Protein AF-A0A2M7B3S6-F1 (afdb_monomer_lite)

pLDDT: mean 76.71, std 10.82, range [38.25, 87.56]

Foldseek 3Di:
DPVCQVVQQPDDPVLLVLLLVLLLQLLLVLLVVLVVLLVVPPVSVVCLVVVLLVSLVVSLVRSCVSSVNRDDPVSLVSSLVSNVNSNVVSLVVCVVVVVPSSNVSSVSSNVNSSVSSSCSSVVPDPPD

Structure (mmCIF, N/CA/C/O backbone):
data_AF-A0A2M7B3S6-F1
#
_entry.id   AF-A0A2M7B3S6-F1
#
loop_
_atom_site.group_PDB
_atom_site.id
_atom_site.type_symbol
_atom_site.label_atom_id
_atom_site.label_alt_id
_atom_site.label_comp_id
_atom_site.label_asym_id
_atom_site.label_entity_id
_atom_site.label_seq_id
_atom_site.pdbx_PDB_ins_code
_atom_site.Cartn_x
_atom_site.Cartn_y
_atom_site.Cartn_z
_atom_site.occupancy
_atom_site.B_iso_or_equiv
_atom_site.auth_seq_id
_atom_site.auth_comp_id
_atom_site.auth_asym_id
_atom_site.auth_atom_id
_atom_site.pdbx_PDB_model_num
ATOM 1 N N . MET A 1 1 ? -2.673 -8.991 32.891 1.00 49.03 1 MET A N 1
ATOM 2 C CA . MET A 1 1 ? -3.238 -7.813 32.187 1.00 49.03 1 MET A CA 1
ATOM 3 C C . MET A 1 1 ? -3.797 -8.176 30.794 1.00 49.03 1 MET A C 1
ATOM 5 O O . MET A 1 1 ? -3.369 -7.618 29.796 1.00 49.03 1 MET A O 1
ATOM 9 N N . ARG A 1 2 ? -4.756 -9.117 30.692 1.00 52.09 2 ARG A N 1
ATOM 10 C CA . ARG A 1 2 ? -5.416 -9.513 29.417 1.00 52.09 2 ARG A CA 1
ATOM 11 C C . ARG A 1 2 ? -6.879 -9.041 29.302 1.00 52.09 2 ARG A C 1
ATOM 13 O O . ARG A 1 2 ? -7.454 -9.096 28.224 1.00 52.09 2 ARG A O 1
ATOM 20 N N . GLY A 1 3 ? -7.470 -8.538 30.391 1.00 48.94 3 GLY A N 1
ATOM 21 C CA . GLY A 1 3 ? -8.892 -8.164 30.457 1.00 48.94 3 GLY A CA 1
ATOM 22 C C . GLY A 1 3 ? -9.276 -6.862 29.741 1.00 48.94 3 GLY A C 1
ATOM 23 O O . GLY A 1 3 ? -10.444 -6.673 29.432 1.00 48.94 3 GLY A O 1
ATOM 24 N N . GLN A 1 4 ? -8.315 -5.990 29.423 1.00 52.47 4 GLN A N 1
ATOM 25 C CA . GLN A 1 4 ? -8.583 -4.697 28.772 1.00 52.47 4 GLN A CA 1
ATOM 26 C C . GLN A 1 4 ? -8.676 -4.782 27.237 1.00 52.47 4 GLN A C 1
ATOM 28 O O . GLN A 1 4 ? -9.181 -3.859 26.610 1.00 52.47 4 GLN A O 1
ATOM 33 N N . GLN A 1 5 ? -8.249 -5.888 26.608 1.00 51.62 5 GLN A N 1
ATOM 34 C CA . GLN A 1 5 ? -8.306 -6.028 25.142 1.00 51.62 5 GLN A CA 1
ATOM 35 C C . GLN A 1 5 ? -9.747 -6.049 24.607 1.00 51.62 5 GLN A C 1
ATOM 37 O O . GLN A 1 5 ? -9.999 -5.505 23.537 1.00 51.62 5 GLN A O 1
ATOM 42 N N . LYS A 1 6 ? -10.710 -6.571 25.384 1.00 49.41 6 LYS A N 1
ATOM 43 C CA . LYS A 1 6 ? -12.136 -6.568 25.013 1.00 49.41 6 LYS A CA 1
ATOM 44 C C . LYS A 1 6 ? -12.775 -5.171 24.997 1.00 49.41 6 LYS A C 1
ATOM 46 O O . LYS A 1 6 ? -13.822 -5.014 24.389 1.00 49.41 6 LYS A O 1
ATOM 51 N N . ILE A 1 7 ? -12.163 -4.167 25.632 1.00 50.94 7 ILE A N 1
ATOM 52 C CA . ILE A 1 7 ? -12.703 -2.795 25.686 1.00 50.94 7 ILE A CA 1
ATOM 53 C C . ILE A 1 7 ? -12.396 -2.026 24.383 1.00 50.94 7 ILE A C 1
ATOM 55 O O . ILE A 1 7 ? -13.094 -1.073 24.052 1.00 50.94 7 ILE A O 1
ATOM 59 N N . PHE A 1 8 ? -11.395 -2.458 23.602 1.00 53.97 8 PHE A N 1
ATOM 60 C CA . PHE A 1 8 ? -10.968 -1.762 22.380 1.00 53.97 8 PHE A CA 1
ATOM 61 C C . PHE A 1 8 ? -11.493 -2.364 21.071 1.00 53.97 8 PHE A C 1
ATOM 63 O O . PHE A 1 8 ? -11.365 -1.703 20.043 1.00 53.97 8 PHE A O 1
ATOM 70 N N . ASP A 1 9 ? -12.090 -3.561 21.083 1.00 58.88 9 ASP A N 1
ATOM 71 C CA . ASP A 1 9 ? -12.734 -4.152 19.902 1.00 58.88 9 ASP A CA 1
ATOM 72 C C . ASP A 1 9 ? -14.126 -3.534 19.704 1.00 58.88 9 ASP A C 1
ATOM 74 O O . ASP A 1 9 ? -15.139 -4.005 20.213 1.00 58.88 9 ASP A O 1
ATOM 78 N N . THR A 1 10 ? -14.168 -2.436 18.951 1.00 70.12 10 THR A N 1
ATOM 79 C CA . THR A 1 10 ? -15.419 -1.769 18.531 1.00 70.12 10 THR A CA 1
ATOM 80 C C . THR A 1 10 ? -15.876 -2.208 17.139 1.00 70.12 10 THR A C 1
ATOM 82 O O . THR A 1 10 ? -16.880 -1.701 16.631 1.00 70.12 10 THR A O 1
ATOM 85 N N . ALA A 1 11 ? -15.139 -3.126 16.507 1.00 67.50 11 ALA A N 1
ATOM 86 C CA . ALA A 1 11 ? -15.418 -3.630 15.170 1.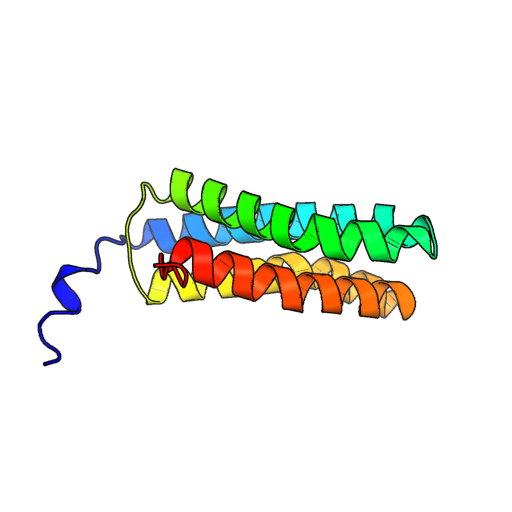00 67.50 11 ALA A CA 1
ATOM 87 C C . ALA A 1 11 ? -16.611 -4.589 15.153 1.00 67.50 11 ALA A C 1
ATOM 89 O O . ALA A 1 11 ? -16.719 -5.498 15.976 1.00 67.50 11 ALA A O 1
ATOM 90 N N . GLN A 1 12 ? -17.485 -4.405 14.174 1.00 79.38 12 GLN A N 1
ATOM 91 C CA . GLN A 1 12 ? -18.585 -5.310 13.871 1.00 79.38 12 GLN A CA 1
ATOM 92 C C . GLN A 1 12 ? -18.214 -6.214 12.693 1.00 79.38 12 GLN A C 1
ATOM 94 O O . GLN A 1 12 ? -17.283 -5.934 11.941 1.00 79.38 12 GLN A O 1
ATOM 99 N N . TRP A 1 13 ? -18.938 -7.321 12.518 1.00 78.44 13 TRP A N 1
ATOM 100 C CA . TRP A 1 13 ? -18.610 -8.334 11.508 1.00 78.44 13 TRP A CA 1
ATOM 101 C C . TRP A 1 13 ? -18.582 -7.773 10.071 1.00 78.44 13 TRP A C 1
ATOM 103 O O . TRP A 1 13 ? -17.732 -8.164 9.275 1.00 78.44 13 TRP A O 1
ATOM 113 N N . TYR A 1 14 ? -19.449 -6.805 9.752 1.00 80.25 14 TYR A N 1
ATOM 114 C CA . TYR A 1 14 ? -19.481 -6.147 8.439 1.00 80.25 14 TYR A CA 1
ATOM 115 C C . TYR A 1 14 ? -18.283 -5.227 8.190 1.00 80.25 14 TYR A C 1
ATOM 117 O O . TYR A 1 14 ? -17.913 -5.023 7.035 1.00 80.25 14 TYR A O 1
ATOM 125 N N . ASP A 1 15 ? -17.634 -4.714 9.237 1.00 80.31 15 ASP A N 1
ATOM 126 C CA . ASP A 1 15 ? -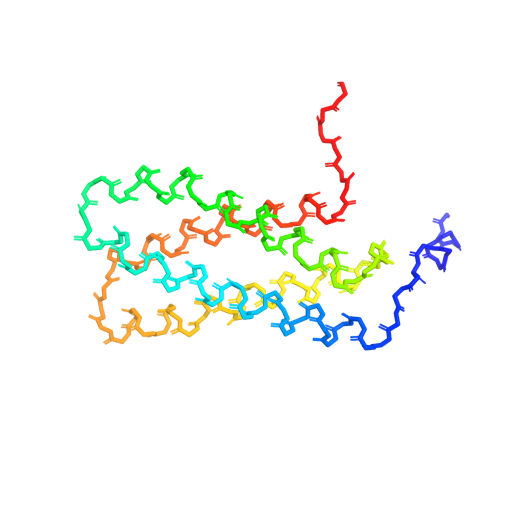16.464 -3.847 9.078 1.00 80.31 15 ASP A CA 1
ATOM 127 C C . ASP A 1 15 ? -15.271 -4.631 8.506 1.00 80.31 15 ASP A C 1
ATOM 129 O O . ASP A 1 15 ? -14.477 -4.084 7.745 1.00 80.31 15 ASP A O 1
ATOM 133 N N . TYR A 1 16 ? -15.173 -5.933 8.795 1.00 78.56 16 TYR A N 1
ATOM 134 C CA . TYR A 1 16 ? -14.158 -6.806 8.197 1.00 78.56 16 TYR A CA 1
ATOM 135 C C . TYR A 1 16 ? -14.362 -6.956 6.691 1.00 78.56 16 TYR A C 1
ATOM 137 O O . TYR A 1 16 ? -13.405 -6.842 5.928 1.00 78.56 16 TYR A O 1
ATOM 145 N N . LEU A 1 17 ? -15.609 -7.168 6.256 1.00 85.19 17 LEU A N 1
ATOM 146 C CA . LEU A 1 17 ? -15.933 -7.318 4.839 1.00 85.19 17 LEU A CA 1
ATOM 147 C C . LEU A 1 17 ? -15.739 -5.997 4.085 1.00 85.19 17 LEU A C 1
ATOM 149 O O . LEU A 1 17 ? -15.100 -5.977 3.037 1.00 85.19 17 LEU A O 1
ATOM 153 N N . LEU A 1 18 ? -16.223 -4.883 4.641 1.00 84.56 18 LEU A N 1
ATOM 154 C CA . LEU A 1 18 ? -16.043 -3.555 4.050 1.00 84.56 18 LEU A CA 1
ATOM 155 C C . LEU A 1 18 ? -14.566 -3.156 3.989 1.00 84.56 18 LEU A C 1
ATOM 157 O O . LEU A 1 18 ? -14.096 -2.703 2.947 1.00 84.56 18 LEU A O 1
ATOM 161 N N . GLY A 1 19 ? -13.824 -3.359 5.081 1.00 82.12 19 GLY A N 1
ATOM 162 C CA . GLY A 1 19 ? -12.389 -3.098 5.136 1.00 82.12 19 GLY A CA 1
ATOM 163 C C . GLY A 1 19 ? -11.624 -3.928 4.111 1.00 82.12 19 GLY A C 1
ATOM 164 O O . GLY A 1 19 ? -10.771 -3.388 3.412 1.00 82.12 19 GLY A O 1
ATOM 165 N N . PHE A 1 20 ? -11.974 -5.208 3.967 1.00 84.62 20 PHE A N 1
ATOM 166 C CA . PHE A 1 20 ? -11.370 -6.100 2.985 1.00 84.62 20 PHE A CA 1
ATOM 167 C C . PHE A 1 20 ? -11.646 -5.654 1.546 1.00 84.62 20 PHE A C 1
ATOM 169 O O . PHE A 1 20 ? -10.719 -5.500 0.757 1.00 84.62 20 PHE A O 1
ATOM 176 N N . VAL A 1 21 ? -12.909 -5.398 1.199 1.00 86.94 21 VAL A N 1
ATOM 177 C CA . VAL A 1 21 ? -13.292 -5.016 -0.167 1.00 86.94 21 VAL A CA 1
ATOM 178 C C . VAL A 1 21 ? -12.664 -3.679 -0.554 1.00 86.94 21 VAL A C 1
ATOM 180 O O . VAL A 1 21 ? -12.063 -3.569 -1.619 1.00 86.94 21 VAL A O 1
ATOM 183 N N . VAL A 1 22 ? -12.733 -2.672 0.318 1.00 87.25 22 VAL A N 1
ATOM 184 C CA . VAL A 1 22 ? -12.186 -1.338 0.030 1.00 87.25 22 VAL A CA 1
ATOM 185 C C . VAL A 1 22 ? -10.663 -1.373 -0.066 1.00 87.25 22 VAL A C 1
ATOM 187 O O . VAL A 1 22 ? -10.101 -0.826 -1.014 1.00 87.25 22 VAL A O 1
ATOM 190 N N . ALA A 1 23 ? -9.984 -2.033 0.875 1.00 85.31 23 ALA A N 1
ATOM 191 C CA . ALA A 1 23 ? -8.528 -2.147 0.850 1.00 85.31 23 ALA A CA 1
ATOM 192 C C . ALA A 1 23 ? -8.034 -2.940 -0.364 1.00 85.31 23 ALA A C 1
ATOM 194 O O . ALA A 1 23 ? -7.078 -2.523 -1.015 1.00 85.31 23 ALA A O 1
ATOM 195 N N . GLY A 1 24 ? -8.704 -4.050 -0.686 1.00 84.31 24 GLY A N 1
ATOM 196 C CA . GLY A 1 24 ? -8.377 -4.885 -1.835 1.00 84.31 24 GLY A CA 1
ATOM 197 C C . GLY A 1 24 ? -8.563 -4.144 -3.153 1.00 84.31 24 GLY A C 1
ATOM 198 O O . GLY A 1 24 ? -7.647 -4.126 -3.971 1.00 84.31 24 GLY A O 1
ATOM 199 N N . LEU A 1 25 ? -9.694 -3.455 -3.334 1.00 87.56 25 LEU A N 1
ATOM 200 C CA . LEU A 1 25 ? -9.951 -2.659 -4.537 1.00 87.56 25 LEU A CA 1
ATOM 201 C C . LEU A 1 25 ? -8.954 -1.507 -4.686 1.00 87.56 25 LEU A C 1
ATOM 203 O O . LEU A 1 25 ? -8.381 -1.332 -5.759 1.00 87.56 25 LEU A O 1
ATOM 207 N N . LEU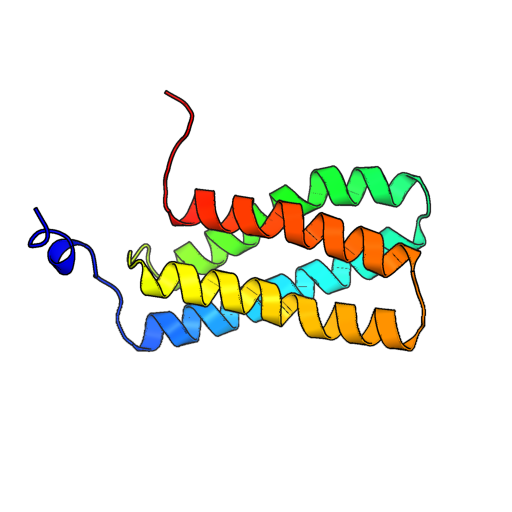 A 1 26 ? -8.697 -0.745 -3.620 1.00 86.50 26 LEU A N 1
ATOM 208 C CA . LEU A 1 26 ? -7.738 0.360 -3.680 1.00 86.50 26 LEU A CA 1
ATOM 209 C C . LEU A 1 26 ? -6.309 -0.131 -3.915 1.00 86.50 26 LEU A C 1
ATOM 211 O O . LEU A 1 26 ? -5.560 0.510 -4.649 1.00 86.50 26 LEU A O 1
ATOM 215 N N . SER A 1 27 ? -5.928 -1.267 -3.329 1.00 83.50 27 SER A N 1
ATOM 216 C CA . SER A 1 27 ? -4.615 -1.862 -3.568 1.00 83.50 27 SER A CA 1
ATOM 217 C C . SER A 1 27 ? -4.478 -2.409 -4.987 1.00 83.50 27 SER A C 1
ATOM 219 O O . SER A 1 27 ? -3.414 -2.258 -5.586 1.00 83.50 27 SER A O 1
ATOM 221 N N . LEU A 1 28 ? -5.547 -2.965 -5.562 1.00 85.75 28 LEU A N 1
ATOM 222 C CA . LEU A 1 28 ? -5.576 -3.385 -6.961 1.00 85.75 28 LEU A CA 1
ATOM 223 C C . LEU A 1 28 ? -5.407 -2.185 -7.894 1.00 85.75 28 LEU A C 1
ATOM 225 O O . LEU A 1 28 ? -4.564 -2.224 -8.787 1.00 85.75 28 LEU A O 1
ATOM 229 N N . VAL A 1 29 ? -6.137 -1.092 -7.652 1.00 86.56 29 VAL A N 1
ATOM 230 C CA . VAL A 1 29 ? -5.995 0.153 -8.424 1.00 86.56 29 VAL A CA 1
ATOM 231 C C . VAL A 1 29 ? -4.576 0.708 -8.296 1.00 86.56 29 VAL A C 1
ATOM 233 O O . VAL A 1 29 ? -3.937 0.991 -9.306 1.00 86.56 29 VAL A O 1
ATOM 236 N N . ALA A 1 30 ? -4.043 0.804 -7.076 1.00 83.12 30 ALA A N 1
ATOM 237 C CA . ALA A 1 30 ? -2.682 1.280 -6.839 1.00 83.12 30 ALA A CA 1
ATOM 238 C C . ALA A 1 30 ? -1.630 0.390 -7.523 1.00 83.12 30 ALA A C 1
ATOM 240 O O . ALA A 1 30 ? -0.703 0.900 -8.144 1.00 83.12 30 ALA A O 1
ATOM 241 N N . SER A 1 31 ? -1.803 -0.930 -7.479 1.00 77.75 31 SER A N 1
ATOM 242 C CA . SER A 1 31 ? -0.943 -1.895 -8.173 1.00 77.75 31 SER A CA 1
ATOM 243 C C . SER A 1 31 ? -1.028 -1.761 -9.695 1.00 77.75 31 SER A C 1
ATOM 245 O O . SER A 1 31 ? -0.016 -1.863 -10.384 1.00 77.75 31 SER A O 1
ATOM 247 N N . GLY A 1 32 ? -2.219 -1.480 -10.229 1.00 79.00 32 GLY A N 1
ATOM 248 C CA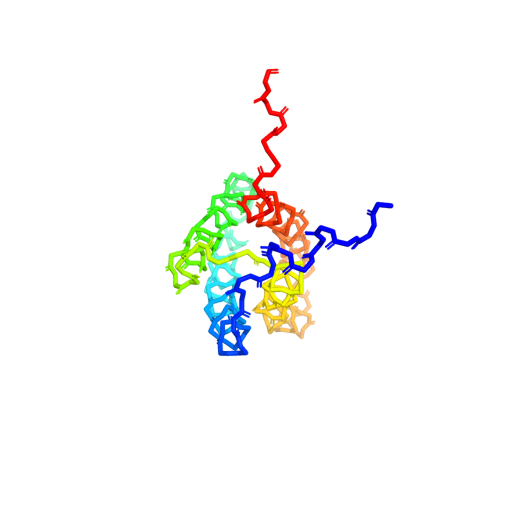 . GLY A 1 32 ? -2.416 -1.158 -11.640 1.00 79.00 32 GLY A CA 1
ATOM 249 C C . GLY A 1 32 ? -1.656 0.104 -12.053 1.00 79.00 32 GLY A C 1
ATOM 250 O O . GLY A 1 32 ? -1.001 0.113 -13.091 1.00 79.00 32 GLY A O 1
ATOM 251 N N . LEU A 1 33 ? -1.641 1.140 -11.206 1.00 79.75 33 LEU A N 1
ATOM 252 C CA . LEU A 1 33 ? -0.853 2.355 -11.452 1.00 79.75 33 LEU A CA 1
ATOM 253 C C . LEU A 1 33 ? 0.654 2.069 -11.526 1.00 79.75 33 LEU A C 1
ATOM 255 O O . LEU A 1 33 ? 1.347 2.651 -12.359 1.00 79.75 33 LEU A O 1
ATOM 259 N N . VAL A 1 34 ? 1.162 1.117 -10.735 1.00 75.44 34 VAL A N 1
ATOM 260 C CA . VAL A 1 34 ? 2.570 0.680 -10.805 1.00 75.44 34 VAL A CA 1
ATOM 261 C C . VAL A 1 34 ? 2.905 0.054 -12.168 1.00 75.44 34 VAL A C 1
ATOM 263 O O . VAL A 1 34 ? 4.072 0.035 -12.551 1.00 75.44 34 VAL A O 1
ATOM 266 N N . ILE A 1 35 ? 1.928 -0.461 -12.931 1.00 73.50 35 ILE A N 1
ATOM 267 C CA . ILE A 1 35 ? 2.165 -0.983 -14.295 1.00 73.50 35 ILE A CA 1
ATOM 268 C C . ILE A 1 35 ? 2.557 0.163 -15.228 1.00 73.50 35 ILE A C 1
ATOM 270 O O . ILE A 1 35 ? 3.567 0.073 -15.922 1.00 73.50 35 ILE A O 1
ATOM 274 N N . PHE A 1 36 ? 1.813 1.268 -15.182 1.00 74.31 36 PHE A N 1
ATOM 275 C CA . PHE A 1 36 ? 2.097 2.445 -16.003 1.00 74.31 36 PHE A CA 1
ATOM 276 C C . PHE A 1 36 ? 3.444 3.082 -15.652 1.00 74.31 36 PHE A C 1
ATOM 278 O O . PHE A 1 36 ? 4.165 3.523 -16.541 1.00 74.31 36 PHE A O 1
ATOM 285 N N . VAL A 1 37 ? 3.816 3.079 -14.369 1.00 71.56 37 VAL A N 1
ATOM 286 C CA . VAL A 1 37 ? 5.106 3.612 -13.904 1.00 71.56 37 VAL A CA 1
ATOM 287 C C . VAL A 1 37 ? 6.284 2.726 -14.327 1.00 71.56 37 VAL A C 1
ATOM 289 O O . VAL A 1 37 ? 7.345 3.247 -14.673 1.00 71.56 37 VAL A O 1
ATOM 292 N N . GLY A 1 38 ? 6.104 1.400 -14.352 1.00 65.44 38 GLY A N 1
ATOM 293 C CA . GLY A 1 38 ? 7.140 0.452 -14.781 1.00 65.44 38 GLY A CA 1
ATOM 294 C C . GLY A 1 38 ? 7.576 0.638 -16.241 1.00 65.44 38 GLY A C 1
ATOM 295 O O . GLY A 1 38 ? 8.745 0.432 -16.559 1.00 65.44 38 GLY A O 1
ATOM 296 N N . GLY A 1 39 ? 6.676 1.114 -17.109 1.00 66.62 39 GLY A N 1
ATOM 297 C CA . GLY A 1 39 ? 6.969 1.379 -18.524 1.00 66.62 39 GLY A CA 1
ATOM 298 C C . GLY A 1 39 ? 7.891 2.578 -18.788 1.00 66.62 39 GLY A C 1
ATOM 299 O O . GLY A 1 39 ? 8.396 2.720 -19.897 1.00 66.62 39 GLY A O 1
ATOM 300 N N . ILE A 1 40 ? 8.142 3.432 -17.788 1.00 67.12 40 ILE A N 1
ATOM 301 C CA . ILE A 1 40 ? 8.916 4.683 -17.929 1.00 67.12 40 ILE A CA 1
ATOM 302 C C . ILE A 1 40 ? 10.435 4.438 -17.732 1.00 67.12 40 ILE A C 1
ATOM 304 O O . ILE A 1 40 ? 11.256 5.345 -17.866 1.00 67.12 40 ILE A O 1
ATOM 308 N N . GLY A 1 41 ? 10.852 3.205 -17.422 1.00 67.88 41 GLY A N 1
ATOM 309 C CA . GLY A 1 41 ? 12.265 2.851 -17.242 1.00 67.88 41 GLY A CA 1
ATOM 310 C C . GLY A 1 41 ? 12.862 3.392 -15.933 1.00 67.88 41 GLY A C 1
ATOM 311 O O . GLY A 1 41 ? 12.227 3.333 -14.882 1.00 67.88 41 GLY A O 1
ATOM 312 N N . PHE A 1 42 ? 14.099 3.908 -15.964 1.00 67.38 42 PHE A N 1
ATOM 313 C CA . PHE A 1 42 ? 14.864 4.306 -14.763 1.00 67.38 42 PHE A CA 1
ATOM 314 C C . PHE A 1 42 ? 14.153 5.352 -13.875 1.00 67.38 42 PHE A C 1
ATOM 316 O O . PHE A 1 42 ? 14.281 5.326 -12.652 1.00 67.38 42 PHE A O 1
ATOM 323 N N . ILE A 1 43 ? 13.333 6.228 -14.461 1.00 75.56 43 ILE A N 1
ATOM 324 C CA . ILE A 1 43 ? 12.550 7.237 -13.722 1.00 75.56 43 ILE A CA 1
ATOM 325 C C . ILE A 1 43 ? 11.433 6.587 -12.884 1.00 75.56 43 ILE A C 1
ATOM 327 O O . ILE A 1 43 ? 11.049 7.112 -11.835 1.00 75.56 43 ILE A O 1
ATOM 331 N N . GLY A 1 44 ? 10.954 5.407 -13.290 1.00 74.62 44 GLY A N 1
ATOM 332 C CA . GLY A 1 44 ? 9.919 4.663 -12.577 1.00 74.62 44 GLY A CA 1
ATOM 333 C C . GLY A 1 44 ? 10.311 4.309 -11.138 1.00 74.62 44 GLY A C 1
ATOM 334 O O . GLY A 1 44 ? 9.456 4.332 -10.254 1.00 74.62 44 GLY A O 1
ATOM 335 N N . TRP A 1 45 ? 11.600 4.063 -10.865 1.00 74.69 45 TRP A N 1
ATOM 336 C CA . TRP A 1 45 ? 12.111 3.733 -9.522 1.00 74.69 45 TRP A CA 1
ATOM 337 C C . TRP A 1 45 ? 11.838 4.848 -8.514 1.00 74.69 45 TRP A C 1
ATOM 339 O O . TRP A 1 45 ? 11.338 4.580 -7.422 1.00 74.69 45 TRP A O 1
ATOM 349 N N . PHE A 1 46 ? 12.078 6.103 -8.898 1.00 78.88 46 PHE A N 1
ATOM 350 C CA . PHE A 1 46 ? 11.818 7.255 -8.034 1.00 78.88 46 PHE A CA 1
ATOM 351 C C . PHE A 1 46 ? 10.319 7.426 -7.757 1.00 78.88 46 PHE A C 1
ATOM 353 O O . PHE A 1 46 ? 9.910 7.632 -6.614 1.00 78.88 46 PHE A O 1
ATOM 360 N N . LEU A 1 47 ? 9.487 7.259 -8.791 1.00 81.38 47 LEU A N 1
ATOM 361 C CA . LEU A 1 47 ? 8.032 7.355 -8.669 1.00 81.38 47 LEU A CA 1
ATOM 362 C C . LEU A 1 47 ? 7.444 6.260 -7.778 1.00 81.38 47 LEU A C 1
ATOM 364 O O . LEU A 1 47 ? 6.531 6.545 -7.010 1.00 81.38 47 LEU A O 1
ATOM 368 N N . VAL A 1 48 ? 7.956 5.028 -7.827 1.00 81.19 48 VAL A N 1
ATOM 369 C CA . VAL A 1 48 ? 7.474 3.957 -6.941 1.00 81.19 48 VAL A CA 1
ATOM 370 C C . VAL A 1 48 ? 7.954 4.158 -5.508 1.00 81.19 48 VAL A C 1
ATOM 372 O O . VAL A 1 48 ? 7.157 3.994 -4.591 1.00 81.19 48 VAL A O 1
ATOM 375 N N . ILE A 1 49 ? 9.201 4.578 -5.286 1.00 80.19 49 ILE A N 1
ATOM 376 C CA . ILE A 1 49 ? 9.715 4.829 -3.930 1.00 80.19 49 ILE A CA 1
ATOM 377 C C . ILE A 1 49 ? 8.938 5.957 -3.237 1.00 80.19 49 ILE A C 1
ATOM 379 O O . ILE A 1 49 ? 8.565 5.822 -2.074 1.00 80.19 49 ILE A O 1
ATOM 383 N N . VAL A 1 50 ? 8.651 7.052 -3.947 1.00 82.69 50 VAL A N 1
ATOM 384 C CA . VAL A 1 50 ? 7.900 8.197 -3.398 1.00 82.69 50 VAL A CA 1
ATOM 385 C C . VAL A 1 50 ? 6.385 7.938 -3.404 1.00 82.69 50 VAL A C 1
ATOM 387 O O . VAL A 1 50 ? 5.654 8.346 -2.497 1.00 82.69 50 VAL A O 1
ATOM 390 N N . GLY A 1 51 ? 5.888 7.232 -4.417 1.00 82.00 51 GLY A N 1
ATOM 391 C CA . GLY A 1 51 ? 4.466 6.973 -4.620 1.00 82.00 51 GLY A CA 1
ATOM 392 C C . GLY A 1 51 ? 3.913 5.838 -3.762 1.00 82.00 51 GLY A C 1
ATOM 393 O O . GLY A 1 51 ? 2.766 5.923 -3.327 1.00 82.00 51 GLY A O 1
ATOM 394 N N . ALA A 1 52 ? 4.699 4.799 -3.461 1.00 83.00 52 ALA A N 1
ATOM 395 C CA . ALA A 1 52 ? 4.229 3.644 -2.693 1.00 83.00 52 ALA A CA 1
ATOM 396 C C . ALA A 1 52 ? 3.774 4.005 -1.264 1.00 83.00 52 ALA A C 1
ATOM 398 O O . ALA A 1 52 ? 2.664 3.606 -0.893 1.00 83.00 52 ALA A O 1
ATOM 399 N N . PRO A 1 53 ? 4.522 4.809 -0.477 1.00 80.88 53 PRO A N 1
ATOM 400 C CA . PRO A 1 53 ? 4.049 5.283 0.822 1.00 80.88 53 PRO A CA 1
ATOM 401 C C . PRO A 1 53 ? 2.779 6.126 0.688 1.00 80.88 53 PRO A C 1
ATOM 403 O O . PRO A 1 53 ? 1.837 5.946 1.453 1.00 80.88 53 PRO A O 1
ATOM 406 N N . THR A 1 54 ? 2.713 6.998 -0.322 1.00 84.56 54 THR A N 1
ATOM 407 C CA . THR A 1 54 ? 1.538 7.835 -0.603 1.00 84.56 54 THR A CA 1
ATOM 408 C C . THR A 1 54 ? 0.300 6.986 -0.899 1.00 84.56 54 THR A C 1
ATOM 410 O O . THR A 1 54 ? -0.769 7.224 -0.339 1.00 84.56 54 THR A O 1
ATOM 413 N N . ALA A 1 55 ? 0.442 5.937 -1.710 1.00 83.38 55 ALA A N 1
ATOM 414 C CA . ALA A 1 55 ? -0.624 4.980 -1.978 1.00 83.38 55 ALA A CA 1
ATOM 415 C C . ALA A 1 55 ? -1.046 4.235 -0.699 1.00 83.38 55 ALA A C 1
ATOM 417 O O . ALA A 1 55 ? -2.239 4.124 -0.423 1.00 83.38 55 ALA A O 1
ATOM 418 N N . GLY A 1 56 ? -0.091 3.795 0.128 1.00 82.19 56 GLY A N 1
ATOM 419 C CA . GLY A 1 56 ? -0.379 3.177 1.427 1.00 82.19 56 GLY A CA 1
ATOM 420 C C . GLY A 1 56 ? -1.125 4.115 2.383 1.00 82.19 56 GLY A C 1
ATOM 421 O O . GLY A 1 56 ? -2.083 3.714 3.043 1.00 82.19 56 GLY A O 1
ATOM 422 N N . VAL A 1 57 ? -0.745 5.392 2.408 1.00 83.88 57 VAL A N 1
ATOM 423 C CA . VAL A 1 57 ? -1.425 6.465 3.142 1.00 83.88 57 VAL A CA 1
ATOM 424 C C . VAL A 1 57 ? -2.872 6.591 2.666 1.00 83.88 57 VAL A C 1
ATOM 426 O O . VAL A 1 57 ? -3.783 6.523 3.494 1.00 83.88 57 VAL A O 1
ATOM 429 N N . VAL A 1 58 ? -3.105 6.710 1.358 1.00 86.25 58 VAL A N 1
ATOM 430 C CA . VAL A 1 58 ? -4.455 6.834 0.785 1.00 86.25 58 VAL A CA 1
ATOM 431 C C . VAL A 1 58 ? -5.317 5.617 1.119 1.00 86.25 58 VAL A C 1
ATOM 433 O O . VAL A 1 58 ? -6.435 5.785 1.604 1.00 86.25 58 VAL A O 1
ATOM 436 N N . ILE A 1 59 ? -4.786 4.401 0.949 1.00 84.12 59 ILE A N 1
ATOM 437 C CA . ILE A 1 59 ? -5.488 3.154 1.289 1.00 84.12 59 ILE A CA 1
ATOM 438 C C . ILE A 1 59 ? -5.874 3.142 2.773 1.00 84.12 59 ILE A C 1
ATOM 440 O O . ILE A 1 59 ? -7.018 2.841 3.123 1.00 84.12 59 ILE A O 1
ATOM 444 N N . ALA A 1 60 ? -4.946 3.507 3.658 1.00 82.19 60 ALA A N 1
ATOM 445 C CA . ALA A 1 60 ? -5.195 3.537 5.093 1.00 82.19 60 ALA A CA 1
ATOM 446 C C . ALA A 1 60 ? -6.253 4.576 5.493 1.00 82.19 60 ALA A C 1
ATOM 448 O O . ALA A 1 60 ? -7.096 4.286 6.337 1.00 82.19 60 ALA A O 1
ATOM 449 N N . GLU A 1 61 ? -6.252 5.773 4.901 1.00 85.94 61 GLU A N 1
ATOM 450 C CA . GLU A 1 61 ? -7.254 6.788 5.254 1.00 85.94 61 GLU A CA 1
ATOM 451 C C . GLU A 1 61 ? -8.629 6.444 4.688 1.00 85.94 61 GLU A C 1
ATOM 453 O O . GLU A 1 61 ? -9.628 6.596 5.386 1.00 85.94 61 GLU A O 1
ATOM 458 N N . ALA A 1 62 ? -8.685 5.937 3.454 1.00 85.88 62 ALA A N 1
ATOM 459 C CA . ALA A 1 62 ? -9.934 5.533 2.822 1.00 85.88 62 ALA A CA 1
ATOM 460 C C . ALA A 1 62 ? -10.592 4.378 3.586 1.00 85.88 62 ALA A C 1
ATOM 462 O O . ALA A 1 62 ? -11.774 4.446 3.923 1.00 85.88 62 ALA A O 1
ATOM 463 N N . THR A 1 63 ? -9.816 3.354 3.950 1.00 84.25 63 THR A N 1
ATOM 464 C CA . THR A 1 63 ? -10.309 2.266 4.806 1.00 84.25 63 THR A CA 1
ATOM 465 C C . THR A 1 63 ? -10.746 2.805 6.164 1.00 84.25 63 THR A C 1
ATOM 467 O O . THR A 1 63 ? -11.865 2.539 6.591 1.00 84.25 63 THR A O 1
ATOM 470 N N . ARG A 1 64 ? -9.940 3.644 6.825 1.00 82.44 64 ARG A N 1
ATOM 471 C CA . ARG A 1 64 ? -10.286 4.254 8.120 1.00 82.44 64 ARG A CA 1
ATOM 472 C C . ARG A 1 64 ? -11.566 5.093 8.076 1.00 82.44 64 ARG A C 1
ATOM 474 O O . ARG A 1 64 ? -12.312 5.102 9.060 1.00 82.44 64 ARG A O 1
ATOM 481 N N . PHE A 1 65 ? -11.805 5.789 6.968 1.00 83.75 65 PHE A N 1
ATOM 482 C CA . PHE A 1 65 ? -13.011 6.573 6.726 1.00 83.75 65 PHE A CA 1
ATOM 483 C C . PHE A 1 65 ? -14.243 5.667 6.626 1.00 83.75 65 PHE A C 1
ATOM 485 O O . PHE A 1 65 ? -15.210 5.873 7.359 1.00 83.75 65 PHE A O 1
ATOM 492 N N . VAL A 1 66 ? -14.173 4.608 5.812 1.00 84.50 66 VAL A N 1
ATOM 493 C CA . VAL A 1 66 ? -15.262 3.625 5.656 1.00 84.50 66 VAL A CA 1
ATOM 494 C C . VAL A 1 66 ? -15.553 2.897 6.972 1.00 84.50 66 VAL A C 1
ATOM 496 O O . VAL A 1 66 ? -16.707 2.740 7.360 1.00 84.50 66 VAL A O 1
ATOM 499 N N . LEU A 1 67 ? -14.503 2.534 7.708 1.00 81.88 67 LEU A N 1
ATOM 500 C CA . LEU A 1 67 ? -14.566 1.827 8.990 1.00 81.88 67 LEU A CA 1
ATOM 501 C C . LEU A 1 67 ? -14.997 2.719 10.167 1.00 81.88 67 LEU A C 1
ATOM 503 O O . LEU A 1 67 ? -15.004 2.272 11.316 1.00 81.88 67 LEU A O 1
ATOM 507 N N . ARG A 1 68 ? -15.303 4.002 9.919 1.00 81.25 68 ARG A N 1
ATOM 508 C CA . ARG A 1 68 ? -15.695 4.995 10.936 1.00 81.25 68 ARG A CA 1
ATOM 509 C C . ARG A 1 68 ? -14.753 5.032 12.149 1.00 81.25 68 ARG A C 1
ATOM 511 O O . ARG A 1 68 ? -15.193 5.230 13.278 1.00 81.25 68 ARG A O 1
ATOM 518 N N . ARG A 1 69 ? -13.446 4.837 11.929 1.00 71.75 69 ARG A N 1
ATOM 519 C CA . ARG A 1 69 ? -12.404 4.782 12.978 1.00 71.75 69 ARG A CA 1
ATOM 520 C C . ARG A 1 69 ? -12.593 3.697 14.055 1.00 71.75 69 ARG A C 1
ATOM 522 O O . ARG A 1 69 ? -11.941 3.789 15.099 1.00 71.75 69 ARG A O 1
ATOM 529 N N . ARG A 1 70 ? -13.417 2.668 13.822 1.00 76.62 70 ARG A N 1
ATOM 530 C CA . ARG A 1 70 ? -13.486 1.494 14.707 1.00 76.62 70 ARG A CA 1
ATOM 531 C C . ARG A 1 70 ? -12.121 0.810 14.753 1.00 76.62 70 ARG A C 1
ATOM 533 O O . ARG A 1 70 ? -11.425 0.731 13.741 1.00 76.62 70 ARG A O 1
ATOM 540 N N . ARG A 1 71 ? -11.712 0.357 15.938 1.00 68.44 71 ARG A N 1
ATOM 541 C CA . ARG A 1 71 ? -10.408 -0.286 16.146 1.00 68.44 71 ARG A CA 1
ATOM 542 C C . ARG A 1 71 ? -10.602 -1.745 16.525 1.00 68.44 71 ARG A C 1
ATOM 544 O O . ARG A 1 71 ? -11.521 -2.082 17.264 1.00 68.44 71 ARG A O 1
ATOM 551 N N . SER A 1 72 ? -9.756 -2.597 15.959 1.00 76.06 72 SER A N 1
ATOM 552 C CA . SER A 1 72 ? -9.730 -4.033 16.208 1.00 76.06 72 SER A CA 1
ATOM 553 C C . SER A 1 72 ? -8.443 -4.619 15.645 1.00 76.06 72 SER A C 1
ATOM 555 O O . SER A 1 72 ? -8.054 -4.304 14.518 1.00 76.06 72 SER A O 1
ATOM 557 N N . ARG A 1 73 ? -7.776 -5.492 16.409 1.00 73.50 73 ARG A N 1
ATOM 558 C CA . ARG A 1 73 ? -6.543 -6.146 15.941 1.00 73.50 73 ARG A CA 1
ATOM 559 C C . ARG A 1 73 ? -6.813 -7.047 14.737 1.00 73.50 73 ARG A C 1
ATOM 561 O O . ARG A 1 73 ? -6.024 -7.050 13.795 1.00 73.50 73 ARG A O 1
ATOM 568 N N . ALA A 1 74 ? -7.920 -7.786 14.762 1.00 77.50 74 ALA A N 1
ATOM 569 C CA . ALA A 1 74 ? -8.306 -8.656 13.659 1.00 77.50 74 ALA A CA 1
ATOM 570 C C . ALA A 1 74 ? -8.640 -7.836 12.404 1.00 77.50 74 ALA A C 1
ATOM 572 O O . ALA A 1 74 ? -8.270 -8.230 11.302 1.00 77.50 74 ALA A O 1
ATOM 573 N N . LEU A 1 75 ? -9.250 -6.659 12.573 1.00 78.38 75 LEU A N 1
ATOM 574 C CA . LEU A 1 75 ? -9.619 -5.806 11.450 1.00 78.38 75 LEU A CA 1
ATOM 575 C C . LEU A 1 75 ? -8.388 -5.256 10.715 1.00 78.38 75 LEU A C 1
ATOM 577 O O . LEU A 1 75 ? -8.342 -5.242 9.484 1.00 78.38 75 LEU A O 1
ATOM 581 N N . PHE A 1 76 ? -7.338 -4.894 11.455 1.00 77.56 76 PHE A N 1
ATOM 582 C CA . PHE A 1 76 ? -6.059 -4.508 10.853 1.00 77.56 76 PHE A CA 1
ATOM 583 C C . PHE A 1 76 ? -5.418 -5.644 10.057 1.00 77.56 76 PHE A C 1
ATOM 585 O O . PHE A 1 76 ? -4.906 -5.407 8.965 1.00 77.56 76 PHE A O 1
ATOM 592 N N . ILE A 1 77 ? -5.488 -6.878 10.564 1.00 79.00 77 ILE A N 1
ATOM 593 C CA . ILE A 1 77 ? -4.988 -8.054 9.844 1.00 79.00 77 ILE A CA 1
ATOM 594 C C . ILE A 1 77 ? -5.805 -8.277 8.567 1.00 79.00 77 ILE A C 1
ATOM 596 O O . ILE A 1 77 ? -5.215 -8.496 7.515 1.00 79.00 77 ILE A O 1
ATOM 600 N N . THR A 1 78 ? -7.137 -8.153 8.608 1.00 84.00 78 THR A N 1
ATOM 601 C CA . THR A 1 78 ? -7.959 -8.307 7.395 1.00 84.00 78 THR A CA 1
ATOM 602 C C . THR A 1 78 ? -7.662 -7.255 6.334 1.00 84.00 78 THR A C 1
ATOM 604 O O . THR A 1 78 ? -7.603 -7.595 5.157 1.00 84.00 78 THR A O 1
ATOM 607 N N . VAL A 1 79 ? -7.411 -6.003 6.730 1.00 83.50 79 VAL A N 1
ATOM 608 C CA . VAL A 1 79 ? -7.032 -4.937 5.791 1.00 83.50 79 VAL A CA 1
ATOM 609 C C . VAL A 1 79 ? -5.651 -5.205 5.191 1.00 83.50 79 VAL A C 1
ATOM 611 O O . VAL A 1 79 ? -5.477 -5.060 3.987 1.00 83.50 79 VAL A O 1
ATOM 614 N N . LEU A 1 80 ? -4.684 -5.660 5.991 1.00 82.19 80 LEU A N 1
ATOM 615 C CA . LEU A 1 80 ? -3.368 -6.071 5.493 1.00 82.19 80 LEU A CA 1
ATOM 616 C C . LEU A 1 80 ? -3.466 -7.210 4.476 1.00 82.19 80 LEU A C 1
ATOM 618 O O . LEU A 1 80 ? -2.898 -7.120 3.390 1.00 82.19 80 LEU A O 1
ATOM 622 N N . VAL A 1 81 ? -4.214 -8.260 4.817 1.00 85.00 81 VAL A N 1
ATOM 623 C CA . VAL A 1 81 ? -4.447 -9.402 3.925 1.00 85.00 81 VAL A CA 1
ATOM 624 C C . VAL A 1 81 ? -5.119 -8.936 2.637 1.00 85.00 81 VAL A C 1
ATOM 626 O O . VAL A 1 81 ? -4.707 -9.346 1.559 1.00 85.00 81 VAL A O 1
ATOM 629 N N . ALA A 1 82 ? -6.090 -8.028 2.724 1.00 86.75 82 ALA A N 1
ATOM 630 C CA . ALA A 1 82 ? -6.749 -7.461 1.559 1.00 86.75 82 ALA A CA 1
ATOM 631 C C . ALA A 1 82 ? -5.810 -6.649 0.660 1.00 86.75 82 ALA A C 1
ATOM 633 O O . ALA A 1 82 ? -5.906 -6.767 -0.555 1.00 86.75 82 ALA A O 1
ATOM 634 N N . VAL A 1 83 ? -4.884 -5.864 1.220 1.00 83.94 83 VAL A N 1
ATOM 635 C CA . VAL A 1 83 ? -3.869 -5.142 0.430 1.00 83.94 83 VAL A CA 1
ATOM 636 C C . VAL A 1 83 ? -2.970 -6.129 -0.318 1.00 83.94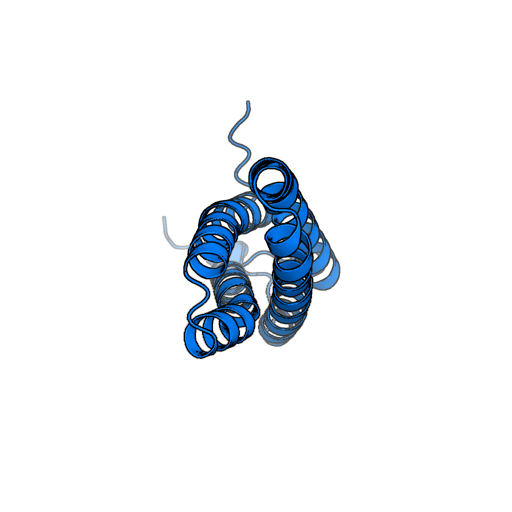 83 VAL A C 1
ATOM 638 O O . VAL A 1 83 ? -2.773 -6.005 -1.523 1.00 83.94 83 VAL A O 1
ATOM 641 N N . VAL A 1 84 ? -2.479 -7.166 0.361 1.00 85.19 84 VAL A N 1
ATOM 642 C CA . VAL A 1 84 ? -1.641 -8.189 -0.286 1.00 85.19 84 VAL A CA 1
ATOM 643 C C . VAL A 1 84 ? -2.424 -8.939 -1.371 1.00 85.19 84 VAL A C 1
ATOM 645 O O . VAL A 1 84 ? -1.923 -9.127 -2.479 1.00 85.19 84 VAL A O 1
ATOM 648 N N . LEU A 1 85 ? -3.675 -9.314 -1.089 1.00 86.38 85 LEU A N 1
ATOM 649 C CA . LEU A 1 85 ? -4.562 -9.966 -2.055 1.00 86.38 85 LEU A CA 1
ATOM 650 C C . LEU A 1 85 ? -4.951 -9.049 -3.220 1.00 86.38 85 LEU A C 1
ATOM 652 O O . LEU A 1 85 ? -5.105 -9.537 -4.331 1.00 86.38 85 LEU A O 1
ATOM 656 N N . GLY A 1 86 ? -5.080 -7.740 -3.010 1.00 83.88 86 GLY A N 1
ATOM 657 C CA . GLY A 1 86 ? -5.367 -6.775 -4.073 1.00 83.88 86 GLY A CA 1
ATOM 658 C C . GLY A 1 86 ? -4.200 -6.605 -5.048 1.00 83.88 86 GLY A C 1
ATOM 659 O O . GLY A 1 86 ? -4.411 -6.420 -6.245 1.00 83.88 86 GLY A O 1
ATOM 660 N N . ALA A 1 87 ? -2.966 -6.736 -4.559 1.00 82.31 87 ALA A N 1
ATOM 661 C CA . ALA A 1 87 ? -1.758 -6.686 -5.382 1.00 82.31 87 ALA A CA 1
ATOM 662 C C . ALA A 1 87 ? -1.427 -8.015 -6.089 1.00 82.31 87 ALA A C 1
ATOM 664 O O . ALA A 1 87 ? -0.673 -8.027 -7.067 1.00 82.31 87 ALA A O 1
ATOM 665 N N . LEU A 1 88 ? -1.980 -9.131 -5.608 1.00 84.50 88 LEU A N 1
ATOM 666 C CA . LEU A 1 88 ? -1.715 -10.479 -6.118 1.00 84.50 88 LEU A CA 1
ATOM 667 C C . LEU A 1 88 ? -2.115 -10.693 -7.590 1.00 84.50 88 LEU A C 1
ATOM 669 O O . LEU A 1 88 ? -1.296 -11.237 -8.328 1.00 84.50 88 LEU A O 1
ATOM 673 N N . PRO A 1 89 ? -3.297 -10.254 -8.068 1.00 82.38 89 PRO A N 1
ATOM 674 C CA . PRO A 1 89 ? -3.671 -10.368 -9.476 1.00 82.38 89 PRO A CA 1
ATOM 675 C C . PRO A 1 89 ? -2.648 -9.717 -10.409 1.00 82.38 89 PRO A C 1
ATOM 677 O O . PRO A 1 89 ? -2.273 -10.297 -11.424 1.00 82.38 89 PRO A O 1
ATOM 680 N N . VAL A 1 90 ? -2.139 -8.539 -10.036 1.00 81.12 90 VAL A N 1
ATOM 681 C CA . VAL A 1 90 ? -1.124 -7.823 -10.820 1.00 81.12 90 VAL A CA 1
ATOM 682 C C . VAL A 1 90 ? 0.210 -8.569 -10.799 1.00 81.12 90 VAL A C 1
ATOM 684 O O . VAL A 1 90 ? 0.849 -8.692 -11.843 1.00 81.12 90 VAL A O 1
ATOM 687 N N . LEU A 1 91 ? 0.613 -9.119 -9.648 1.00 81.69 91 LEU A N 1
ATOM 688 C CA . LEU A 1 91 ? 1.792 -9.988 -9.559 1.00 81.69 91 LEU A CA 1
ATOM 689 C C . LEU A 1 91 ? 1.671 -11.223 -10.458 1.00 81.69 91 LEU A C 1
ATOM 691 O O . LEU A 1 91 ? 2.625 -11.548 -11.159 1.00 81.69 91 LEU A O 1
ATOM 695 N N . LEU A 1 92 ? 0.511 -11.888 -10.468 1.00 83.06 92 LEU A N 1
ATOM 696 C CA . LEU A 1 92 ? 0.271 -13.078 -11.289 1.00 83.06 92 LEU A CA 1
ATOM 697 C C . LEU A 1 92 ? 0.352 -12.766 -12.786 1.00 83.06 92 LEU A C 1
ATOM 699 O O . LEU A 1 92 ? 0.987 -13.513 -13.527 1.00 83.06 92 LEU A O 1
ATOM 703 N N . VAL A 1 93 ? -0.230 -11.647 -13.227 1.00 82.56 93 VAL A N 1
ATOM 704 C CA . VAL A 1 93 ? -0.131 -11.210 -14.629 1.00 82.56 93 VAL A CA 1
ATOM 705 C C . VAL A 1 93 ? 1.323 -10.914 -15.008 1.00 82.56 93 VAL A C 1
ATOM 707 O O . VAL A 1 93 ? 1.780 -11.367 -16.053 1.00 82.56 93 VAL A O 1
ATOM 710 N N . ARG A 1 94 ? 2.085 -10.219 -14.150 1.00 79.81 94 ARG A N 1
ATOM 711 C CA . ARG A 1 94 ? 3.512 -9.937 -14.404 1.00 79.81 94 ARG A CA 1
ATOM 712 C C . ARG A 1 94 ? 4.360 -11.208 -14.460 1.00 79.81 94 ARG A C 1
ATOM 714 O O . ARG A 1 94 ? 5.252 -11.300 -15.298 1.00 79.81 94 ARG A O 1
ATOM 721 N N . LEU A 1 95 ? 4.056 -12.193 -13.612 1.00 83.44 95 LEU A N 1
ATOM 722 C CA . LEU A 1 95 ? 4.711 -13.501 -13.631 1.00 83.44 95 LEU A CA 1
ATOM 723 C C . LEU A 1 95 ? 4.436 -14.254 -14.938 1.00 83.44 95 LEU A C 1
ATOM 725 O O . LEU A 1 95 ? 5.353 -14.844 -15.499 1.00 83.44 95 LEU A O 1
ATOM 729 N N . LEU A 1 96 ? 3.204 -14.188 -15.450 1.00 85.62 96 LEU A N 1
ATOM 730 C CA . LEU A 1 96 ? 2.811 -14.845 -16.699 1.00 85.62 96 LEU A CA 1
ATOM 731 C C . LEU A 1 96 ? 3.475 -14.214 -17.935 1.00 85.62 96 LEU A C 1
ATOM 733 O O . LEU A 1 96 ? 3.791 -14.919 -18.888 1.00 85.62 96 LEU A O 1
ATOM 737 N N . VAL A 1 97 ? 3.726 -12.904 -17.899 1.00 83.25 97 VAL A N 1
ATOM 738 C CA . VAL A 1 97 ? 4.431 -12.156 -18.959 1.00 83.25 97 VAL A CA 1
ATOM 739 C C . VAL A 1 97 ? 5.964 -12.210 -18.788 1.00 83.25 97 VAL A C 1
ATOM 741 O O . VAL A 1 97 ? 6.694 -11.711 -19.639 1.00 83.25 97 VAL A O 1
ATOM 744 N N . LEU A 1 98 ? 6.471 -12.852 -17.724 1.00 82.50 98 LEU A N 1
ATOM 745 C CA . LEU A 1 98 ? 7.901 -12.929 -17.374 1.00 82.50 98 LEU A CA 1
ATOM 746 C C . LEU A 1 98 ? 8.575 -11.549 -17.247 1.00 82.50 98 LEU A C 1
ATOM 748 O O . LEU A 1 98 ? 9.765 -11.386 -17.518 1.00 82.50 98 LEU A O 1
ATOM 752 N N . ASP A 1 99 ? 7.824 -10.544 -16.791 1.00 79.38 99 ASP A N 1
ATOM 753 C CA . ASP A 1 99 ? 8.345 -9.199 -16.545 1.00 79.38 99 ASP A CA 1
ATOM 754 C C . ASP A 1 99 ? 9.054 -9.135 -15.183 1.00 79.38 99 ASP A C 1
ATOM 756 O O . ASP A 1 99 ? 8.505 -8.691 -14.170 1.00 79.38 99 ASP A O 1
ATOM 760 N N . PHE A 1 100 ? 10.305 -9.599 -15.151 1.00 78.62 100 PHE A N 1
ATOM 761 C CA . PHE A 1 100 ? 11.143 -9.600 -13.947 1.00 78.62 100 PHE A CA 1
ATOM 762 C C . PHE A 1 100 ? 11.322 -8.203 -13.344 1.00 78.62 100 PHE A C 1
ATOM 764 O O . PHE A 1 100 ? 11.376 -8.054 -12.120 1.00 78.62 100 PHE A O 1
ATOM 771 N N . PHE A 1 101 ? 11.384 -7.175 -14.193 1.00 76.44 101 PHE A N 1
ATOM 772 C CA . PHE A 1 101 ? 11.545 -5.795 -13.7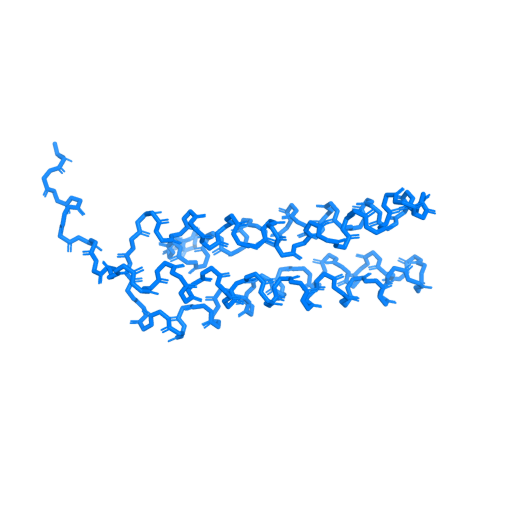58 1.00 76.44 101 PHE A CA 1
ATOM 773 C C . PHE A 1 101 ? 10.279 -5.333 -13.040 1.00 76.44 101 PHE A C 1
ATOM 775 O O . PHE A 1 101 ? 10.333 -4.918 -11.882 1.00 76.44 101 PHE A O 1
ATOM 782 N N . GLY A 1 102 ? 9.114 -5.525 -13.658 1.00 76.94 102 GLY A N 1
ATOM 783 C CA . GLY A 1 102 ? 7.832 -5.267 -13.024 1.00 76.94 102 GLY A CA 1
ATOM 784 C C . GLY A 1 102 ? 7.655 -6.035 -11.712 1.00 76.94 102 GLY A C 1
ATOM 785 O O . GLY A 1 102 ? 7.171 -5.464 -10.735 1.00 76.94 102 GLY A O 1
ATOM 786 N N . ILE A 1 103 ? 8.051 -7.303 -11.627 1.00 81.19 103 ILE A N 1
ATOM 787 C CA . ILE A 1 103 ? 7.933 -8.067 -10.374 1.00 81.19 103 ILE A CA 1
ATOM 788 C C . ILE A 1 103 ? 8.754 -7.416 -9.252 1.00 81.19 103 ILE A C 1
ATOM 790 O O . ILE A 1 103 ? 8.239 -7.260 -8.143 1.00 81.19 103 ILE A O 1
ATOM 794 N N . ALA A 1 104 ? 9.981 -6.967 -9.536 1.00 82.81 104 ALA A N 1
ATOM 795 C CA . ALA A 1 104 ? 10.814 -6.272 -8.553 1.00 82.81 104 ALA A CA 1
ATOM 796 C C . ALA A 1 104 ? 10.137 -4.990 -8.043 1.00 82.81 104 ALA A C 1
ATOM 798 O O . ALA A 1 104 ? 10.026 -4.775 -6.835 1.00 82.81 104 ALA A O 1
ATOM 799 N N . PHE A 1 105 ? 9.595 -4.179 -8.953 1.00 78.94 105 PHE A N 1
ATOM 800 C CA . PHE A 1 105 ? 8.849 -2.966 -8.613 1.00 78.94 105 PHE A CA 1
ATOM 801 C C . PHE A 1 105 ? 7.612 -3.224 -7.760 1.00 78.94 105 PHE A C 1
ATOM 803 O O . PHE A 1 105 ? 7.346 -2.508 -6.795 1.00 78.94 105 PHE A O 1
ATOM 810 N N . GLN A 1 106 ? 6.857 -4.256 -8.119 1.00 80.25 106 GLN A N 1
ATOM 811 C CA . GLN A 1 106 ? 5.652 -4.657 -7.408 1.00 80.25 106 GLN A CA 1
ATOM 812 C C . GLN A 1 106 ? 5.995 -5.169 -6.000 1.00 80.25 106 GLN A C 1
ATOM 814 O O . GLN A 1 106 ? 5.292 -4.860 -5.037 1.00 80.25 106 GLN A O 1
ATOM 819 N N . GLY A 1 107 ? 7.112 -5.891 -5.865 1.00 82.06 107 GLY A N 1
ATOM 820 C CA . GLY A 1 107 ? 7.667 -6.308 -4.580 1.00 82.06 107 GLY A CA 1
ATOM 821 C C . GLY A 1 107 ? 8.061 -5.118 -3.705 1.00 82.06 107 GLY A C 1
ATOM 822 O O . GLY A 1 107 ? 7.647 -5.051 -2.550 1.00 82.06 107 GLY A O 1
ATOM 823 N N . ILE A 1 108 ? 8.780 -4.137 -4.261 1.00 83.88 108 ILE A N 1
ATOM 824 C CA . ILE A 1 108 ? 9.154 -2.903 -3.548 1.00 83.88 108 ILE A CA 1
ATOM 825 C C . ILE A 1 108 ? 7.906 -2.145 -3.091 1.00 83.88 108 ILE A C 1
ATOM 827 O O . ILE A 1 108 ? 7.820 -1.747 -1.929 1.00 83.88 108 ILE A O 1
ATOM 831 N N . TYR A 1 109 ? 6.913 -1.993 -3.972 1.00 82.94 109 TYR A N 1
ATOM 832 C CA . TYR A 1 109 ? 5.634 -1.380 -3.625 1.00 82.94 109 TYR A CA 1
ATOM 833 C C . TYR A 1 109 ? 4.980 -2.080 -2.429 1.00 82.94 109 TYR A C 1
ATOM 835 O O . TYR A 1 109 ? 4.599 -1.408 -1.474 1.00 82.94 109 TYR A O 1
ATOM 843 N N . LEU A 1 110 ? 4.893 -3.414 -2.434 1.00 82.12 110 LEU A N 1
ATOM 844 C CA . LEU A 1 110 ? 4.299 -4.165 -1.329 1.00 82.12 110 LEU A CA 1
ATOM 845 C C . LEU A 1 110 ? 5.085 -4.010 -0.027 1.00 82.12 110 LEU A C 1
ATOM 847 O O . LEU A 1 110 ? 4.481 -3.781 1.022 1.00 82.12 110 LEU A O 1
ATOM 851 N N . VAL A 1 111 ? 6.413 -4.093 -0.085 1.00 85.62 111 VAL A N 1
ATOM 852 C CA . VAL A 1 111 ? 7.286 -3.948 1.089 1.00 85.62 111 VAL A CA 1
ATOM 853 C C . VAL A 1 111 ? 7.166 -2.557 1.710 1.00 85.62 111 VAL A C 1
ATOM 855 O O . VAL A 1 111 ? 7.253 -2.439 2.928 1.00 85.62 111 VAL A O 1
ATOM 858 N N . LEU A 1 112 ? 6.917 -1.515 0.913 1.00 82.69 112 LEU A N 1
ATOM 859 C CA . LEU A 1 112 ? 6.731 -0.150 1.410 1.00 82.69 112 LEU A CA 1
ATOM 860 C C . LEU A 1 112 ? 5.288 0.126 1.851 1.00 82.69 112 LEU A C 1
ATOM 862 O O . LEU A 1 112 ? 5.062 0.635 2.946 1.00 82.69 112 LEU A O 1
ATOM 866 N N . ALA A 1 113 ? 4.296 -0.235 1.038 1.00 78.81 113 ALA A N 1
ATOM 867 C CA . ALA A 1 113 ? 2.894 0.081 1.297 1.00 78.81 113 ALA A CA 1
ATOM 868 C C . ALA A 1 113 ? 2.333 -0.686 2.504 1.00 78.81 113 ALA A C 1
ATOM 870 O O . ALA A 1 113 ? 1.597 -0.111 3.307 1.00 78.81 113 ALA A O 1
ATOM 871 N N . THR A 1 114 ? 2.703 -1.959 2.672 1.00 80.38 114 THR A N 1
ATOM 872 C CA . THR A 1 114 ? 2.212 -2.826 3.760 1.00 80.38 114 THR A CA 1
ATOM 873 C C . THR A 1 114 ? 2.495 -2.244 5.156 1.00 80.38 114 THR A C 1
ATOM 875 O O . THR A 1 114 ? 1.541 -2.048 5.920 1.00 80.38 114 THR A O 1
ATOM 878 N N . PRO A 1 115 ? 3.749 -1.900 5.521 1.00 79.25 115 PRO A N 1
ATOM 879 C CA . PRO A 1 115 ? 4.028 -1.277 6.809 1.00 79.25 115 PRO A CA 1
ATOM 880 C C . PRO A 1 115 ? 3.411 0.119 6.919 1.00 79.25 115 PRO A C 1
ATOM 882 O O . PRO A 1 115 ? 2.899 0.453 7.984 1.00 79.25 115 PRO A O 1
ATOM 885 N N . THR A 1 116 ? 3.369 0.924 5.848 1.00 82.44 116 THR A N 1
ATOM 886 C CA . THR A 1 116 ? 2.706 2.241 5.890 1.00 82.44 116 THR A CA 1
ATOM 887 C C . THR A 1 116 ? 1.225 2.123 6.258 1.00 82.44 116 THR A C 1
ATOM 889 O O . THR A 1 116 ? 0.745 2.856 7.126 1.00 82.44 116 THR A O 1
ATOM 892 N N . VAL A 1 117 ? 0.510 1.166 5.659 1.00 78.31 117 VAL A N 1
ATOM 893 C CA . VAL A 1 117 ? -0.895 0.885 5.981 1.00 78.31 117 VAL A CA 1
ATOM 894 C C . VAL A 1 117 ? -1.031 0.420 7.431 1.00 78.31 117 VAL A C 1
ATOM 896 O O . VAL A 1 117 ? -1.872 0.941 8.167 1.00 78.31 117 VAL A O 1
ATOM 899 N N . TYR A 1 118 ? -0.170 -0.501 7.875 1.00 77.69 118 TYR A N 1
ATOM 900 C CA . TYR A 1 118 ? -0.196 -1.005 9.247 1.00 77.69 118 TYR A CA 1
ATOM 901 C C . TYR A 1 118 ? 0.051 0.092 10.287 1.00 77.69 118 TYR A C 1
ATOM 903 O O . TYR A 1 118 ? -0.713 0.215 11.247 1.00 77.69 118 TYR A O 1
ATOM 911 N N . TYR A 1 119 ? 1.083 0.920 10.112 1.00 77.94 119 TYR A N 1
ATOM 912 C CA . TYR A 1 119 ? 1.412 1.986 11.061 1.00 77.94 119 TYR A CA 1
ATOM 913 C C . TYR A 1 119 ? 0.308 3.039 11.140 1.00 77.94 119 TYR A C 1
ATOM 915 O O . TYR A 1 119 ? -0.073 3.472 12.229 1.00 77.94 119 TYR A O 1
ATOM 923 N N . ARG A 1 120 ? -0.274 3.403 9.996 1.00 74.94 120 ARG A N 1
ATOM 924 C CA . ARG A 1 120 ? -1.311 4.434 9.938 1.00 74.94 120 ARG A CA 1
ATOM 925 C C . ARG A 1 120 ? -2.640 3.977 10.536 1.00 74.94 120 ARG A C 1
ATOM 927 O O . ARG A 1 120 ? -3.323 4.770 11.182 1.00 74.94 120 ARG A O 1
ATOM 934 N N . LEU A 1 121 ? -2.976 2.697 10.378 1.00 70.75 121 LEU A N 1
ATOM 935 C CA . LEU A 1 121 ? -4.174 2.098 10.966 1.00 70.75 121 LEU A CA 1
ATOM 936 C C . LEU A 1 121 ? -4.007 1.763 12.454 1.00 70.75 121 LEU A C 1
ATOM 938 O O . LEU A 1 121 ? -4.899 2.064 13.249 1.00 70.75 121 LEU A O 1
ATOM 942 N N . SER A 1 122 ? -2.861 1.200 12.853 1.00 65.75 122 SER A N 1
ATOM 943 C CA . SER A 1 122 ? -2.565 0.892 14.261 1.00 65.75 122 SER A CA 1
ATOM 944 C C . SER A 1 122 ? -2.455 2.153 15.126 1.00 65.75 122 SER A C 1
ATOM 946 O O . SER A 1 122 ? -2.711 2.106 16.331 1.00 65.75 122 SER A O 1
ATOM 948 N N . GLY A 1 123 ? -2.153 3.302 14.515 1.00 60.75 123 GLY A N 1
ATOM 949 C CA . GLY A 1 123 ? -2.048 4.582 15.207 1.00 60.75 123 GLY A CA 1
ATOM 950 C C . GLY A 1 123 ? -0.815 4.679 16.104 1.00 60.75 123 GLY A C 1
ATOM 951 O O . GLY A 1 123 ? -0.791 5.531 16.990 1.00 60.75 123 GLY A O 1
ATOM 952 N N . ILE A 1 124 ? 0.188 3.819 15.894 1.00 55.03 124 ILE A N 1
ATOM 953 C CA . ILE A 1 124 ? 1.486 3.909 16.565 1.00 55.03 124 ILE A CA 1
ATOM 954 C C . ILE A 1 124 ? 2.242 5.074 15.914 1.00 55.03 124 ILE A C 1
ATOM 956 O O . ILE A 1 124 ? 2.841 4.934 14.850 1.00 55.03 124 ILE A O 1
ATOM 960 N N . GLN A 1 125 ? 2.157 6.253 16.530 1.00 47.53 125 GLN A N 1
ATOM 961 C CA . GLN A 1 125 ? 2.974 7.410 16.176 1.00 47.53 125 GLN A CA 1
ATOM 962 C C . GLN A 1 125 ? 4.382 7.188 16.746 1.00 47.53 125 GLN A C 1
ATOM 964 O O . GLN A 1 125 ? 4.579 7.281 17.951 1.00 47.53 125 GLN A O 1
ATOM 969 N N . LEU A 1 126 ? 5.355 6.867 15.887 1.00 50.50 126 LEU A N 1
ATOM 970 C CA . LEU A 1 126 ? 6.772 6.725 16.268 1.00 50.50 126 LEU A CA 1
ATOM 971 C C . LEU A 1 126 ? 7.493 8.069 16.485 1.00 50.50 126 LEU A C 1
ATOM 973 O O . LEU A 1 126 ? 8.686 8.073 16.759 1.00 50.50 126 LEU A O 1
ATOM 977 N N . PHE A 1 127 ? 6.790 9.197 16.386 1.00 42.09 127 PHE A N 1
ATOM 978 C CA . PHE A 1 127 ? 7.346 10.514 16.680 1.00 42.09 127 PHE A CA 1
ATOM 979 C C . PHE A 1 127 ? 6.642 11.115 17.894 1.00 42.09 127 PHE A C 1
ATOM 981 O O . PHE A 1 127 ? 5.490 11.545 17.807 1.00 42.09 127 PHE A O 1
ATOM 988 N N . LYS A 1 128 ? 7.366 11.133 19.013 1.00 38.25 128 LYS A N 1
ATOM 989 C CA . LYS A 1 128 ? 7.231 12.128 20.069 1.00 38.25 128 LYS A CA 1
ATOM 990 C C . LYS A 1 128 ? 8.611 12.709 20.333 1.00 38.25 128 LYS A C 1
ATOM 992 O O . LYS A 1 128 ? 9.566 11.902 20.333 1.00 38.25 128 LYS A O 1
#

Sequence (128 aa):
MRGQQKIFDTAQWYDYLLGFVVAGLLSLVASGLVIFVGGIGFIGWFLVIVGAPTAGVVIAEATRFVLRRRRSRALFITVLVAVVLGALPVLLVRLLVLDFFGIAFQGIYLVLATPTVYYRLSGIQLFK

Secondary structure (DSSP, 8-state):
--TTHHHH----HHHHHHHHHHHHHHHHHHHHHHHHHHTTTHHHHHHHHHHHHHHHHHHHHHHHHHTTT---HHHHHHHHHHHHHHHHHHHHHHHHTT-HHHHHHHHHHHHHHHHHHHHHHHT-----

Radius of gyration: 15.87 Å; chains: 1; bounding box: 34×27×51 Å